Protein AF-A0A1G1Y5F3-F1 (afdb_monomer)

Solvent-accessible surface area (backbone atoms only — not comparable to full-atom values): 8256 Å² total; per-residue (Å²): 116,75,70,58,55,56,50,53,53,53,55,50,59,70,31,74,65,47,47,53,52,49,50,53,53,50,48,55,52,49,55,53,49,53,54,50,53,52,53,52,51,53,53,52,50,50,52,53,52,51,53,52,50,51,54,50,52,54,51,51,51,51,54,52,50,52,49,54,53,47,65,69,27,67,66,47,50,50,51,48,35,35,73,76,67,67,48,74,63,93,90,66,83,83,81,82,75,71,81,74,56,63,76,63,53,59,66,54,59,74,77,68,70,83,82,81,83,91,78,71,99,66,56,68,71,62,53,51,51,43,73,78,67,71,78,130

Radius of gyration: 45.27 Å; Cα contacts (8 Å, |Δi|>4): 17; chains: 1; bounding box: 115×41×87 Å

pLDDT: mean 80.06, std 16.08, range [42.28, 97.94]

Sequence (136 aa):
MRKDQLSTIRKILSSKLTLLLGIIILGLIAVSFIKSWNRSREVNQEVKGLEQKIQTLQKDNLELSELIKYLNSTAYIEEKARTDLGLKKEGEKTVIIPELNIDNLNSNLDSKNQLEQKSDLIPNPKKWWHYFFSKK

Organism: NCBI:txid1797538

InterPro domains:
  IPR007060 Septum formation initiator FtsL/DivIC [PF04977] (24-99)

Mean predicted aligned error: 18.15 Å

Secondary structure (DSSP, 8-state):
-HHHHHHHHHHHHTSHHHHHHHHHHHHHHHHHHHHHHHHHHHHHHHHHHHHHHHHHHHHHHHHHHHHHHHHTSHHHHHHHHHHHH----TT----------HHHHHHHHTTS-SS---S----HHHHHHHHHHS--

Structure (mmCIF, N/CA/C/O backbone):
data_AF-A0A1G1Y5F3-F1
#
_entry.id   AF-A0A1G1Y5F3-F1
#
loop_
_atom_site.group_PDB
_atom_site.id
_atom_site.type_symbol
_atom_site.label_atom_id
_atom_site.label_alt_id
_atom_site.label_comp_id
_atom_site.label_asym_id
_atom_site.label_entity_id
_atom_site.label_seq_id
_atom_site.pdbx_PDB_ins_code
_atom_site.Cartn_x
_atom_site.Cartn_y
_atom_site.Cartn_z
_atom_site.occupancy
_atom_site.B_iso_or_equiv
_atom_site.auth_seq_id
_atom_site.auth_comp_id
_atom_site.auth_asym_id
_atom_site.auth_atom_id
_atom_site.pdbx_PDB_model_num
ATOM 1 N N . MET A 1 1 ? 42.878 21.432 -44.973 1.00 59.59 1 MET A N 1
ATOM 2 C CA . MET A 1 1 ? 43.017 20.781 -43.650 1.00 59.59 1 MET A CA 1
ATOM 3 C C . MET A 1 1 ? 41.694 20.391 -42.980 1.00 59.59 1 MET A C 1
ATOM 5 O O . MET A 1 1 ? 41.510 19.201 -42.789 1.00 59.59 1 MET A O 1
ATOM 9 N N . ARG A 1 2 ? 40.745 21.288 -42.637 1.00 59.97 2 ARG A N 1
ATOM 10 C CA . ARG A 1 2 ? 39.454 20.862 -42.016 1.00 59.97 2 ARG A CA 1
ATOM 11 C C . ARG A 1 2 ? 38.476 20.148 -42.970 1.00 59.97 2 ARG A C 1
ATOM 13 O O . ARG A 1 2 ? 37.782 19.233 -42.542 1.00 59.97 2 ARG A O 1
ATOM 20 N N . LYS A 1 3 ? 38.419 20.539 -44.251 1.00 62.31 3 LYS A N 1
ATOM 21 C CA . LYS A 1 3 ? 37.531 19.908 -45.255 1.00 62.31 3 LYS A CA 1
ATOM 22 C C . LYS A 1 3 ? 37.935 18.465 -45.580 1.00 62.31 3 LYS A C 1
ATOM 24 O O . LYS A 1 3 ? 37.067 17.614 -45.751 1.00 62.31 3 LYS A O 1
ATOM 29 N N . ASP A 1 4 ? 39.236 18.194 -45.589 1.00 66.06 4 ASP A N 1
ATOM 30 C CA . ASP A 1 4 ? 39.784 16.876 -45.919 1.00 66.06 4 ASP A CA 1
ATOM 31 C C . ASP A 1 4 ? 39.384 15.851 -44.851 1.00 66.06 4 ASP A C 1
ATOM 33 O O . ASP A 1 4 ? 38.828 14.810 -45.186 1.00 66.06 4 ASP A O 1
ATOM 37 N N . GLN A 1 5 ? 39.510 16.224 -43.572 1.00 70.94 5 GLN A N 1
ATOM 38 C CA . GLN A 1 5 ? 39.103 15.428 -42.405 1.00 70.94 5 GLN A CA 1
ATOM 39 C C . GLN A 1 5 ? 37.630 14.986 -42.463 1.00 70.94 5 GLN A C 1
ATOM 41 O O . GLN A 1 5 ? 37.314 13.816 -42.253 1.00 70.94 5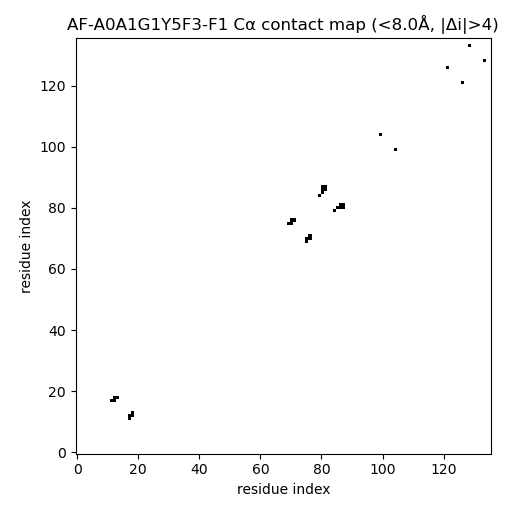 GLN A O 1
ATOM 46 N N . LEU A 1 6 ? 36.717 15.901 -42.810 1.00 70.88 6 LEU A N 1
ATOM 47 C CA . LEU A 1 6 ? 35.283 15.600 -42.912 1.00 70.88 6 LEU A CA 1
ATOM 48 C C . LEU A 1 6 ? 34.977 14.593 -44.032 1.00 70.88 6 LEU A C 1
ATOM 50 O O . LEU A 1 6 ? 34.081 13.758 -43.897 1.00 70.88 6 LEU A O 1
ATOM 54 N N . SER A 1 7 ? 35.731 14.643 -45.133 1.00 72.81 7 SER A N 1
ATOM 55 C CA . SER A 1 7 ? 35.546 13.737 -46.268 1.00 72.81 7 SER A CA 1
ATOM 56 C C . SER A 1 7 ? 36.032 12.314 -45.972 1.00 72.81 7 SER A C 1
ATOM 58 O O . SER A 1 7 ? 35.365 11.350 -46.354 1.00 72.81 7 SER A O 1
ATOM 60 N N . THR A 1 8 ? 37.140 12.171 -45.237 1.00 76.81 8 THR A N 1
ATOM 61 C CA . THR A 1 8 ? 37.676 10.873 -44.808 1.00 76.81 8 THR A CA 1
ATOM 62 C C . THR A 1 8 ? 36.734 10.208 -43.812 1.00 76.81 8 THR A C 1
ATOM 64 O O . THR A 1 8 ? 36.409 9.037 -43.980 1.00 76.81 8 THR A O 1
ATOM 67 N N . ILE A 1 9 ? 36.203 10.968 -42.846 1.00 76.56 9 ILE A N 1
ATOM 68 C CA . ILE A 1 9 ? 35.202 10.480 -41.884 1.00 76.56 9 ILE A CA 1
ATOM 69 C C . ILE A 1 9 ? 33.937 10.012 -42.608 1.00 76.56 9 ILE A C 1
ATOM 71 O O . ILE A 1 9 ? 33.445 8.922 -42.334 1.00 76.56 9 ILE A O 1
ATOM 75 N N . ARG A 1 10 ? 33.433 10.782 -43.583 1.00 76.75 10 ARG A N 1
ATOM 76 C CA . ARG A 1 10 ? 32.245 10.403 -44.366 1.00 76.75 10 ARG A CA 1
ATOM 77 C C . ARG A 1 10 ? 32.476 9.145 -45.208 1.00 76.75 10 ARG A C 1
ATOM 79 O O . ARG A 1 10 ? 31.574 8.316 -45.308 1.00 76.75 10 ARG A O 1
ATOM 86 N N . LYS A 1 11 ? 33.667 8.975 -45.790 1.00 78.12 11 LYS A N 1
ATOM 87 C CA . LYS A 1 11 ? 34.057 7.755 -46.523 1.00 78.12 11 LYS A CA 1
ATOM 88 C C . LYS A 1 11 ? 34.160 6.538 -45.608 1.00 78.12 11 LYS A C 1
ATOM 90 O O . LYS A 1 11 ? 33.711 5.464 -45.986 1.00 78.12 11 LYS A O 1
ATOM 95 N N . ILE A 1 12 ? 34.705 6.719 -44.406 1.00 77.25 12 ILE A N 1
ATOM 96 C CA . ILE A 1 12 ? 34.788 5.659 -43.401 1.00 77.25 12 ILE A CA 1
ATOM 97 C C . ILE A 1 12 ? 33.375 5.266 -42.967 1.00 77.25 12 ILE A C 1
ATOM 99 O O . ILE A 1 12 ? 33.034 4.103 -43.106 1.00 77.25 12 ILE A O 1
ATOM 103 N N . LEU A 1 13 ? 32.518 6.217 -42.574 1.00 76.75 13 LEU A N 1
ATOM 104 C CA . LEU A 1 13 ? 31.140 5.955 -42.124 1.00 76.75 13 LEU A CA 1
ATOM 105 C C . LEU A 1 13 ? 30.234 5.315 -43.187 1.00 76.75 13 LEU A C 1
ATOM 107 O O . LEU A 1 13 ? 29.356 4.528 -42.842 1.00 76.75 13 LEU A O 1
ATOM 111 N N . SER A 1 14 ? 30.429 5.654 -44.462 1.00 77.62 14 SER A N 1
ATOM 112 C CA . SER A 1 14 ? 29.640 5.114 -45.582 1.00 77.62 14 SER A CA 1
ATOM 113 C C . SER A 1 14 ? 30.117 3.744 -46.071 1.00 77.62 14 SER A C 1
ATOM 115 O O . SER A 1 14 ? 29.517 3.173 -46.985 1.00 77.62 14 SER A O 1
ATOM 117 N N . SER A 1 15 ? 31.174 3.188 -45.473 1.00 86.25 15 SER A N 1
ATOM 118 C CA . SER A 1 15 ? 31.644 1.851 -45.814 1.00 86.25 15 SER A CA 1
ATOM 119 C C . SER A 1 15 ? 30.681 0.773 -45.295 1.00 86.25 15 SER A C 1
ATOM 121 O O . SER A 1 15 ? 30.089 0.882 -44.220 1.00 86.25 15 SER A O 1
ATOM 123 N N . LYS A 1 16 ? 30.524 -0.320 -46.052 1.00 85.25 16 LYS A N 1
ATOM 124 C CA . LYS A 1 16 ? 29.648 -1.436 -45.648 1.00 85.25 16 LYS A CA 1
ATOM 125 C C . LYS A 1 16 ? 30.100 -2.078 -44.326 1.00 85.25 16 LYS A C 1
ATOM 127 O O . LYS A 1 16 ? 29.263 -2.541 -43.559 1.00 85.25 16 LYS A O 1
ATOM 132 N N . LEU A 1 17 ? 31.407 -2.061 -44.044 1.00 86.75 17 LEU A N 1
ATOM 133 C CA . LEU A 1 17 ? 31.992 -2.604 -42.814 1.00 86.75 17 LEU A CA 1
ATOM 134 C C . LEU A 1 17 ? 31.679 -1.751 -41.580 1.00 86.75 17 LEU A C 1
ATOM 136 O O . LEU A 1 17 ? 31.325 -2.306 -40.544 1.00 86.75 17 LEU A O 1
ATOM 140 N N . THR A 1 18 ? 31.750 -0.420 -41.674 1.00 88.25 18 THR A N 1
ATOM 141 C CA . THR A 1 18 ? 31.368 0.456 -40.551 1.00 88.25 18 THR A CA 1
ATOM 142 C C . THR A 1 18 ? 29.880 0.395 -40.263 1.00 88.25 18 THR A C 1
ATOM 144 O O . THR A 1 18 ? 29.492 0.448 -39.100 1.00 88.25 18 THR A O 1
ATOM 147 N N . LEU A 1 19 ? 29.047 0.241 -41.295 1.00 88.81 19 LEU A N 1
ATOM 148 C CA . LEU A 1 19 ? 27.611 0.045 -41.120 1.00 88.81 19 LEU A CA 1
ATOM 149 C C . LEU A 1 19 ? 27.312 -1.284 -40.409 1.00 88.81 19 LEU A C 1
ATOM 151 O O . LEU A 1 19 ? 26.529 -1.303 -39.461 1.00 88.81 19 LEU A O 1
ATOM 155 N N . LEU A 1 20 ? 27.990 -2.371 -40.798 1.00 91.50 20 LEU A N 1
ATOM 156 C CA . LEU A 1 20 ? 27.878 -3.672 -40.132 1.00 91.50 20 LEU A CA 1
ATOM 157 C C . LEU A 1 20 ? 28.323 -3.599 -38.660 1.00 91.50 20 LEU A C 1
ATOM 159 O O . LEU A 1 20 ? 27.611 -4.062 -37.772 1.00 91.50 20 LEU A O 1
ATOM 163 N N . LEU A 1 21 ? 29.473 -2.974 -38.392 1.00 92.62 21 LEU A N 1
ATOM 164 C CA . LEU A 1 21 ? 29.999 -2.811 -37.036 1.00 92.62 21 LEU A CA 1
ATOM 165 C C . LEU A 1 21 ? 29.085 -1.927 -36.174 1.00 92.62 21 LEU A C 1
ATOM 167 O O . LEU A 1 21 ? 28.845 -2.236 -35.009 1.00 92.62 21 LEU A O 1
ATOM 171 N N . GLY A 1 22 ? 28.522 -0.866 -36.757 1.00 93.12 22 GLY A N 1
ATOM 172 C CA . GLY A 1 22 ? 27.538 -0.008 -36.102 1.00 93.12 22 GLY A CA 1
ATOM 173 C C . GLY A 1 22 ? 26.264 -0.761 -35.724 1.00 93.12 22 GLY A C 1
ATOM 174 O O . GLY A 1 22 ? 25.770 -0.596 -34.613 1.00 93.12 22 GLY A O 1
ATOM 175 N N . ILE A 1 23 ? 25.771 -1.642 -36.599 1.00 93.44 23 ILE A N 1
ATOM 176 C CA . ILE A 1 23 ? 24.620 -2.515 -36.319 1.00 93.44 23 ILE A CA 1
ATOM 177 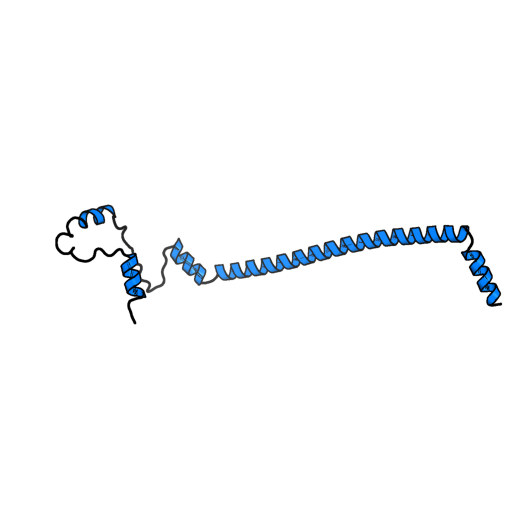C C . ILE A 1 23 ? 24.914 -3.490 -35.179 1.00 93.44 23 ILE A C 1
ATOM 179 O O . ILE A 1 23 ? 24.064 -3.677 -34.313 1.00 93.44 23 ILE A O 1
ATOM 183 N N . ILE A 1 24 ? 26.113 -4.072 -35.137 1.00 94.38 24 ILE A N 1
ATOM 184 C CA . ILE A 1 24 ? 26.525 -4.970 -34.049 1.00 94.38 24 ILE A CA 1
ATOM 185 C C . ILE A 1 24 ? 26.542 -4.220 -32.713 1.00 94.38 24 ILE A C 1
ATOM 187 O O . ILE A 1 24 ? 25.959 -4.687 -31.735 1.00 94.38 24 ILE A O 1
ATOM 191 N N . ILE A 1 25 ? 27.155 -3.034 -32.673 1.00 94.56 25 ILE A N 1
ATOM 192 C CA . ILE A 1 25 ? 27.207 -2.194 -31.468 1.00 94.56 25 ILE A CA 1
ATOM 193 C C . ILE A 1 25 ? 25.796 -1.780 -31.037 1.00 94.56 25 ILE A C 1
ATOM 195 O O . ILE A 1 25 ? 25.455 -1.888 -29.859 1.00 94.56 25 ILE A O 1
ATOM 199 N N . LEU A 1 26 ? 24.954 -1.359 -31.983 1.00 94.81 26 LEU A N 1
ATOM 200 C CA . LEU A 1 26 ? 23.568 -0.990 -31.709 1.00 94.81 26 LEU A CA 1
ATOM 201 C C . LEU A 1 26 ? 22.770 -2.179 -31.160 1.00 94.81 26 LEU A C 1
ATOM 203 O O . LEU A 1 26 ? 22.009 -2.013 -30.210 1.00 94.81 26 LEU A O 1
ATOM 207 N N . GLY A 1 27 ? 22.987 -3.378 -31.703 1.00 94.44 27 GLY A N 1
ATOM 208 C CA . GLY A 1 27 ? 22.399 -4.618 -31.208 1.00 94.44 27 GLY A CA 1
ATOM 209 C C . GLY A 1 27 ? 22.791 -4.907 -29.759 1.00 94.44 27 GLY A C 1
ATOM 210 O O . GLY A 1 27 ? 21.919 -5.168 -28.935 1.00 94.44 27 GLY A O 1
ATOM 211 N N . LEU A 1 28 ? 24.076 -4.788 -29.408 1.00 93.81 28 LEU A N 1
ATOM 212 C CA . LEU A 1 28 ? 24.546 -4.985 -28.029 1.00 93.81 28 LEU A CA 1
ATOM 213 C C . LEU A 1 28 ? 23.906 -3.990 -27.050 1.00 93.81 28 LEU A C 1
ATOM 215 O O . LEU A 1 28 ? 23.462 -4.382 -25.967 1.00 93.81 28 LEU A O 1
ATOM 219 N N . ILE A 1 29 ? 23.813 -2.715 -27.442 1.00 93.44 29 ILE A N 1
ATOM 220 C CA . ILE A 1 29 ? 23.154 -1.678 -26.637 1.00 93.44 29 ILE A CA 1
ATOM 221 C C . ILE A 1 29 ? 21.667 -2.001 -26.479 1.00 93.44 29 ILE A C 1
ATOM 223 O O . ILE A 1 29 ? 21.151 -1.938 -25.365 1.00 93.44 29 ILE A O 1
ATOM 227 N N . ALA A 1 30 ? 20.989 -2.399 -27.559 1.00 93.12 30 ALA A N 1
ATOM 228 C CA . ALA A 1 30 ? 19.576 -2.757 -27.527 1.00 93.12 30 ALA A CA 1
ATOM 229 C C . ALA A 1 30 ? 19.307 -3.927 -26.570 1.00 93.12 30 ALA A C 1
ATOM 231 O O . ALA A 1 30 ? 18.417 -3.825 -25.729 1.00 93.12 30 ALA A O 1
ATOM 232 N N . VAL A 1 31 ? 20.103 -5.002 -26.622 1.00 91.50 31 VAL A N 1
ATOM 233 C CA . VAL A 1 31 ? 19.949 -6.149 -25.707 1.00 91.50 31 VAL A CA 1
ATOM 234 C C . VAL A 1 31 ? 20.143 -5.730 -24.248 1.00 91.50 31 VAL A C 1
ATOM 236 O O . VAL A 1 31 ? 19.336 -6.095 -23.388 1.00 91.50 31 VAL A O 1
ATOM 239 N N . SER A 1 32 ? 21.178 -4.938 -23.959 1.00 88.19 32 SER A N 1
ATOM 240 C CA . SER A 1 32 ? 21.434 -4.435 -22.603 1.00 88.19 32 SER A CA 1
ATOM 241 C C . SER A 1 32 ? 20.287 -3.553 -22.098 1.00 88.19 32 SER A C 1
ATOM 243 O O . SER A 1 32 ? 19.816 -3.709 -20.968 1.00 88.19 32 SER A O 1
ATOM 245 N N . PHE A 1 33 ? 19.771 -2.682 -22.968 1.00 88.94 33 PHE A N 1
ATOM 246 C CA . PHE A 1 33 ? 18.655 -1.797 -22.662 1.00 88.94 33 PHE A CA 1
ATOM 247 C C . PHE A 1 33 ? 17.369 -2.576 -22.368 1.00 88.94 33 PHE A C 1
ATOM 249 O O . PHE A 1 33 ? 16.725 -2.326 -21.353 1.00 88.94 33 PHE A O 1
ATOM 256 N N . ILE A 1 34 ? 17.031 -3.570 -23.194 1.00 87.31 34 ILE A N 1
ATOM 257 C CA . ILE A 1 34 ? 15.845 -4.422 -23.008 1.00 87.31 34 ILE A CA 1
ATOM 258 C C . ILE A 1 34 ? 15.927 -5.184 -21.680 1.00 87.31 34 ILE A C 1
ATOM 260 O O . ILE A 1 34 ? 14.952 -5.229 -20.926 1.00 87.31 34 ILE A O 1
ATOM 264 N N . LYS A 1 35 ? 17.098 -5.741 -21.348 1.00 86.56 35 LYS A N 1
ATOM 265 C CA . LYS A 1 35 ? 17.312 -6.452 -20.081 1.00 86.56 35 LYS A CA 1
ATOM 266 C C . LYS A 1 35 ? 17.137 -5.528 -18.873 1.00 86.56 35 LYS A C 1
ATOM 268 O O . LYS A 1 35 ? 16.451 -5.893 -17.919 1.00 86.56 35 LYS A O 1
ATOM 273 N N . SER A 1 36 ? 17.731 -4.335 -18.922 1.00 84.56 36 SER A N 1
ATOM 274 C CA . SER A 1 36 ? 17.620 -3.329 -17.859 1.00 84.56 36 SER A CA 1
ATOM 275 C C . SER A 1 36 ? 16.179 -2.840 -17.683 1.00 84.56 36 SER A C 1
ATOM 277 O O . SER A 1 36 ? 15.668 -2.766 -16.565 1.00 84.56 36 SER A O 1
ATOM 279 N N . TRP A 1 37 ? 15.485 -2.592 -18.794 1.00 86.00 37 TRP A N 1
ATOM 280 C CA . TRP A 1 37 ? 14.093 -2.156 -18.801 1.00 86.00 37 TRP A CA 1
ATOM 281 C C . TRP A 1 37 ? 13.161 -3.179 -18.149 1.00 86.00 37 TRP A C 1
ATOM 283 O O . TRP A 1 37 ? 12.339 -2.821 -17.304 1.00 86.00 37 TRP A O 1
ATOM 293 N N . ASN A 1 38 ? 13.320 -4.462 -18.487 1.00 84.88 38 ASN A N 1
ATOM 294 C CA . ASN A 1 38 ? 12.526 -5.532 -17.886 1.00 84.88 38 ASN A CA 1
ATOM 295 C C . ASN A 1 38 ? 12.784 -5.650 -16.379 1.00 84.88 38 ASN A C 1
ATOM 297 O O . ASN A 1 38 ? 11.831 -5.743 -15.608 1.00 84.88 38 ASN A O 1
ATOM 301 N N . ARG A 1 39 ? 14.050 -5.559 -15.947 1.00 81.94 39 ARG A N 1
ATOM 302 C CA . ARG A 1 39 ? 14.399 -5.606 -14.522 1.00 81.94 39 ARG A CA 1
ATOM 303 C C . ARG A 1 39 ? 13.822 -4.425 -13.746 1.00 81.94 39 ARG A C 1
ATOM 305 O O . ARG A 1 39 ? 13.317 -4.602 -12.645 1.00 81.94 39 ARG A O 1
ATOM 312 N N . SER A 1 40 ? 13.862 -3.226 -14.323 1.00 85.50 40 SER A N 1
ATOM 313 C CA . SER A 1 40 ? 13.283 -2.038 -13.695 1.00 85.50 40 SER A CA 1
ATOM 314 C C . SER A 1 40 ? 11.764 -2.166 -13.535 1.00 85.50 40 SER A C 1
ATOM 316 O O . SER A 1 40 ? 11.222 -1.776 -12.504 1.00 85.50 40 SER A O 1
ATOM 318 N N . ARG A 1 41 ? 11.065 -2.768 -14.506 1.00 87.12 41 ARG A N 1
ATOM 319 C CA . ARG A 1 41 ? 9.623 -3.032 -14.389 1.00 87.12 41 ARG A CA 1
ATOM 320 C C . ARG A 1 41 ? 9.285 -4.017 -13.276 1.00 87.12 41 ARG A C 1
ATOM 322 O O . ARG A 1 41 ? 8.356 -3.740 -12.527 1.00 87.12 41 ARG A O 1
ATOM 329 N N . GLU A 1 42 ? 10.024 -5.117 -13.169 1.00 87.44 42 GLU A N 1
ATOM 330 C CA . GLU A 1 42 ? 9.842 -6.122 -12.112 1.00 87.44 42 GLU A CA 1
ATOM 331 C C . GLU A 1 42 ? 10.008 -5.490 -10.723 1.00 87.44 42 GLU A C 1
ATOM 333 O O . GLU A 1 42 ? 9.093 -5.542 -9.906 1.00 87.44 42 GLU A O 1
ATOM 338 N N . VAL A 1 43 ? 11.107 -4.760 -10.508 1.00 88.31 43 VAL A N 1
ATOM 339 C CA . VAL A 1 43 ? 11.372 -4.068 -9.236 1.00 88.31 43 VAL A CA 1
ATOM 340 C C . VAL A 1 43 ? 10.279 -3.046 -8.913 1.00 88.31 43 VAL A C 1
ATOM 342 O O . VAL A 1 43 ? 9.794 -2.996 -7.789 1.00 88.31 43 VAL A O 1
ATOM 345 N N . ASN A 1 44 ? 9.836 -2.251 -9.890 1.00 90.94 44 ASN A N 1
ATOM 346 C CA . ASN A 1 44 ? 8.764 -1.277 -9.664 1.00 90.94 44 ASN A CA 1
ATOM 347 C C . ASN A 1 44 ? 7.419 -1.947 -9.331 1.00 90.94 44 ASN A C 1
ATOM 349 O O . ASN A 1 44 ? 6.638 -1.401 -8.553 1.00 90.94 44 ASN A O 1
ATOM 353 N N . GLN A 1 45 ? 7.131 -3.115 -9.911 1.00 92.62 45 GLN A N 1
ATOM 354 C CA . GLN A 1 45 ? 5.937 -3.892 -9.571 1.00 92.62 45 GLN A CA 1
ATOM 355 C C . GLN A 1 45 ? 6.023 -4.462 -8.155 1.00 92.62 45 GLN A C 1
ATOM 357 O O . GLN A 1 45 ? 5.045 -4.368 -7.415 1.00 92.62 45 GLN A O 1
ATOM 362 N N . GLU A 1 46 ? 7.181 -4.991 -7.759 1.00 92.94 46 GLU A N 1
ATOM 363 C CA . GLU A 1 46 ? 7.425 -5.462 -6.394 1.00 92.94 46 GLU A CA 1
ATOM 364 C C . GLU A 1 46 ? 7.263 -4.332 -5.373 1.00 92.94 46 GLU A C 1
ATOM 366 O O . GLU A 1 46 ? 6.528 -4.494 -4.399 1.00 92.94 46 GLU A O 1
ATOM 371 N N . VAL A 1 47 ? 7.874 -3.168 -5.624 1.00 94.56 47 VAL A 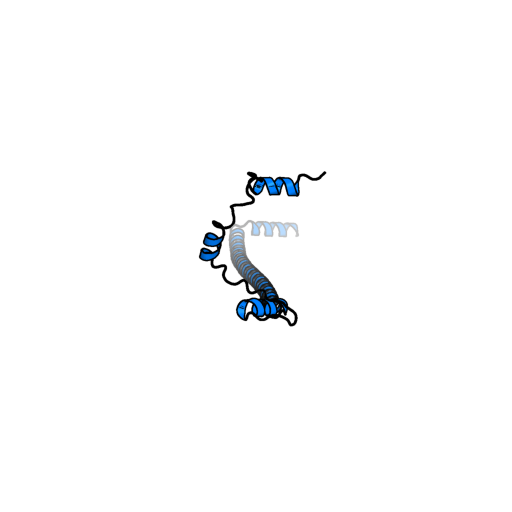N 1
ATOM 372 C CA . VAL A 1 47 ? 7.748 -1.977 -4.766 1.00 94.56 47 VAL A CA 1
ATOM 373 C C . VAL A 1 47 ? 6.286 -1.568 -4.629 1.00 94.56 47 VAL A C 1
ATOM 375 O O . VAL A 1 47 ? 5.795 -1.422 -3.513 1.00 94.56 47 VAL A O 1
ATOM 378 N N . LYS A 1 48 ? 5.554 -1.473 -5.744 1.00 95.19 48 LYS A N 1
ATOM 379 C CA . LYS A 1 48 ? 4.130 -1.125 -5.716 1.00 95.19 48 LYS A CA 1
ATOM 380 C C . LYS A 1 48 ? 3.297 -2.150 -4.937 1.00 95.19 48 LYS A C 1
ATOM 382 O O . LYS A 1 48 ? 2.392 -1.768 -4.197 1.00 95.19 48 LYS A O 1
ATOM 387 N N . GLY A 1 49 ? 3.596 -3.441 -5.078 1.00 96.19 49 GLY A N 1
ATOM 388 C CA . GLY A 1 49 ? 2.929 -4.504 -4.323 1.00 96.19 49 GLY A CA 1
ATOM 389 C C . GLY A 1 49 ? 3.215 -4.427 -2.820 1.00 96.19 49 GLY A C 1
ATOM 390 O O . GLY A 1 49 ? 2.306 -4.577 -2.003 1.00 96.19 49 GLY A O 1
ATOM 391 N N . LEU A 1 50 ? 4.462 -4.136 -2.444 1.00 96.00 50 LEU A N 1
ATOM 392 C CA . LEU A 1 50 ? 4.872 -3.920 -1.055 1.00 96.00 50 LEU A CA 1
ATOM 393 C C . LEU A 1 50 ? 4.175 -2.698 -0.446 1.00 96.00 50 LEU A C 1
ATOM 395 O O . LEU A 1 50 ? 3.636 -2.796 0.654 1.00 96.00 50 LEU A O 1
ATOM 399 N N . GLU A 1 51 ? 4.115 -1.579 -1.167 1.00 96.12 51 GLU A N 1
ATOM 400 C CA . GLU A 1 51 ? 3.407 -0.368 -0.734 1.00 96.12 51 GLU A CA 1
ATOM 401 C C . GLU A 1 51 ? 1.914 -0.628 -0.502 1.00 96.12 51 GLU A C 1
ATOM 403 O O . GLU A 1 51 ? 1.369 -0.240 0.533 1.00 96.12 51 GLU A O 1
ATOM 408 N N . GLN A 1 52 ? 1.252 -1.346 -1.414 1.00 96.94 52 GLN A N 1
ATOM 409 C CA . GLN A 1 52 ? -0.151 -1.739 -1.246 1.00 96.94 52 GLN A CA 1
ATOM 410 C C . GLN A 1 52 ? -0.358 -2.638 -0.023 1.00 96.94 52 GLN A C 1
ATOM 412 O O . GLN A 1 52 ? -1.334 -2.478 0.716 1.00 96.94 52 GLN A O 1
ATOM 417 N N . LYS A 1 53 ? 0.570 -3.567 0.227 1.00 96.19 53 LYS A N 1
ATOM 418 C CA . LYS A 1 53 ? 0.521 -4.437 1.404 1.00 96.19 53 LYS A CA 1
ATOM 419 C C . LYS A 1 53 ? 0.685 -3.643 2.700 1.00 96.19 53 LYS A C 1
ATOM 421 O O . LYS A 1 53 ? -0.038 -3.907 3.655 1.00 96.19 53 LYS A O 1
ATOM 426 N N . ILE A 1 54 ? 1.579 -2.653 2.724 1.00 97.50 54 ILE A N 1
ATOM 427 C CA . ILE A 1 54 ? 1.752 -1.746 3.868 1.00 97.50 54 ILE A CA 1
ATOM 428 C C . ILE A 1 54 ? 0.463 -0.964 4.130 1.00 97.50 54 ILE A C 1
ATOM 430 O O . ILE A 1 54 ? 0.002 -0.938 5.267 1.00 97.50 54 ILE A O 1
ATOM 434 N N . GLN A 1 55 ? -0.146 -0.379 3.095 1.00 97.38 55 GLN A N 1
ATOM 435 C CA . GLN A 1 55 ? -1.403 0.367 3.243 1.00 97.38 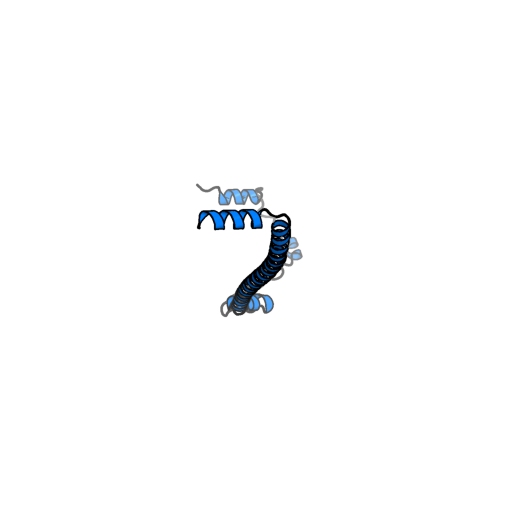55 GLN A CA 1
ATOM 436 C C . GLN A 1 55 ? -2.535 -0.511 3.784 1.00 97.38 55 GLN A C 1
ATOM 438 O O . GLN A 1 55 ? -3.267 -0.090 4.677 1.00 97.38 55 GLN A O 1
ATOM 443 N N . THR A 1 56 ? -2.651 -1.741 3.280 1.00 97.75 56 THR A N 1
ATOM 444 C CA . THR A 1 56 ? -3.659 -2.701 3.753 1.00 97.75 56 THR A CA 1
ATOM 445 C C . THR A 1 56 ? -3.429 -3.040 5.224 1.00 97.75 56 THR A C 1
ATOM 447 O O . THR A 1 56 ? -4.331 -2.879 6.033 1.00 97.75 56 THR A O 1
ATOM 450 N N . LEU A 1 57 ? -2.195 -3.387 5.605 1.00 97.56 57 LEU A N 1
ATOM 451 C CA . LEU A 1 57 ? -1.858 -3.706 6.995 1.00 97.56 57 LEU A CA 1
ATOM 452 C C . LEU A 1 57 ? -2.079 -2.529 7.952 1.00 97.56 57 LEU A C 1
ATOM 454 O O . LEU A 1 57 ? -2.491 -2.738 9.089 1.00 97.56 57 LEU A O 1
ATOM 458 N N . GLN A 1 58 ? -1.803 -1.298 7.519 1.00 97.50 58 GLN A N 1
ATOM 459 C CA . GLN A 1 58 ? -2.080 -0.104 8.318 1.00 97.50 58 GLN A CA 1
ATOM 460 C C . GLN A 1 58 ? -3.579 0.089 8.535 1.00 97.50 58 GLN A C 1
ATOM 462 O O . GLN A 1 58 ? -3.997 0.371 9.656 1.00 97.50 58 GLN A O 1
ATOM 467 N N . LYS A 1 59 ? -4.382 -0.090 7.482 1.00 97.94 59 LYS A N 1
ATOM 468 C CA . LYS A 1 59 ? -5.839 -0.024 7.573 1.00 97.94 59 LYS A CA 1
ATOM 469 C C . LYS A 1 59 ? -6.377 -1.095 8.523 1.00 97.94 59 LYS A C 1
ATOM 471 O O . LYS A 1 59 ? -7.111 -0.755 9.444 1.00 97.94 59 LYS A O 1
ATOM 476 N N . ASP A 1 60 ? -5.946 -2.341 8.350 1.00 97.50 60 ASP A N 1
ATOM 477 C CA . ASP A 1 60 ? -6.351 -3.450 9.212 1.00 97.50 60 ASP A CA 1
ATOM 478 C C . ASP A 1 60 ? -5.980 -3.149 10.670 1.00 97.50 60 ASP A C 1
ATOM 480 O O . ASP A 1 60 ? -6.801 -3.279 11.571 1.00 97.50 60 ASP A O 1
ATOM 484 N N . ASN A 1 61 ? -4.761 -2.665 10.924 1.00 97.88 61 ASN A N 1
ATOM 485 C CA . ASN A 1 61 ? -4.327 -2.319 12.276 1.00 97.88 61 ASN A CA 1
ATOM 486 C C . ASN A 1 61 ? -5.226 -1.257 12.933 1.00 97.88 61 ASN A C 1
ATOM 488 O O . ASN A 1 61 ? -5.560 -1.390 14.112 1.00 97.88 61 ASN A O 1
ATOM 492 N N . LEU A 1 62 ? -5.642 -0.236 12.177 1.00 97.94 62 LEU A N 1
ATOM 493 C CA . LEU A 1 62 ? -6.570 0.787 12.657 1.00 97.94 62 LEU A CA 1
ATOM 494 C C . LEU A 1 62 ? -7.946 0.193 12.978 1.00 97.94 62 LEU A C 1
ATOM 496 O O . LEU A 1 62 ? -8.437 0.401 14.086 1.00 97.94 62 LEU A O 1
ATOM 500 N N . GLU A 1 63 ? -8.525 -0.595 12.069 1.00 97.56 63 GLU A N 1
ATOM 501 C CA . GLU A 1 63 ? -9.827 -1.247 12.273 1.00 97.56 63 GLU A CA 1
ATOM 502 C C . GLU A 1 63 ? -9.809 -2.179 13.494 1.00 97.56 63 GLU A C 1
ATOM 504 O O . GLU A 1 63 ? -10.693 -2.123 14.350 1.00 97.56 63 GLU A O 1
ATOM 509 N N . LEU A 1 64 ? -8.759 -2.994 13.632 1.00 97.88 64 LEU A N 1
ATOM 510 C CA . LEU A 1 64 ? -8.563 -3.858 14.795 1.00 97.88 64 LEU A CA 1
ATOM 511 C C . LEU A 1 64 ? -8.397 -3.046 16.086 1.00 97.88 64 LEU A C 1
ATOM 513 O O . LEU A 1 64 ? -8.953 -3.417 17.120 1.00 97.88 64 LEU A O 1
ATOM 517 N N . SER A 1 65 ? -7.664 -1.931 16.051 1.00 97.25 65 SER A N 1
ATOM 518 C CA . SER A 1 65 ? -7.506 -1.049 17.212 1.00 97.25 65 SER A CA 1
ATOM 519 C C . SER A 1 65 ? -8.838 -0.435 17.646 1.00 97.25 65 SER A C 1
ATOM 521 O O . SER A 1 65 ? -9.141 -0.390 18.840 1.00 97.25 65 SER A O 1
ATOM 523 N N . GLU A 1 66 ? -9.655 0.014 16.696 1.00 97.12 66 GLU A N 1
ATOM 524 C CA . GLU A 1 66 ? -10.991 0.551 16.958 1.00 97.12 66 GLU A CA 1
ATOM 525 C C . GLU A 1 66 ? -11.932 -0.512 17.519 1.00 97.12 66 GLU A C 1
ATOM 527 O O . GLU A 1 66 ? -12.617 -0.256 18.512 1.00 97.12 66 GLU A O 1
ATOM 532 N N . LEU A 1 67 ? -11.901 -1.727 16.968 1.00 96.69 67 LEU A N 1
ATOM 533 C CA . LEU A 1 67 ? -12.671 -2.851 17.488 1.00 96.69 67 LEU A CA 1
ATOM 534 C C . LEU A 1 67 ? -12.281 -3.170 18.935 1.00 96.69 67 LEU A C 1
ATOM 536 O O . LEU A 1 67 ? -13.151 -3.301 19.793 1.00 96.69 67 LEU A O 1
ATOM 540 N N . ILE A 1 68 ? -10.983 -3.233 19.239 1.00 96.94 68 ILE A N 1
ATOM 541 C CA . ILE A 1 68 ? -10.500 -3.445 20.610 1.00 96.94 68 ILE A CA 1
ATOM 542 C C . ILE A 1 68 ? -11.008 -2.337 21.539 1.00 96.94 68 ILE A C 1
ATOM 544 O O . ILE A 1 68 ? -11.443 -2.627 22.654 1.00 96.94 68 ILE A O 1
ATOM 548 N N . LYS A 1 69 ? -10.988 -1.069 21.111 1.00 96.44 69 LYS A N 1
ATOM 549 C CA . LYS A 1 69 ? -11.525 0.043 21.915 1.00 96.44 69 LYS A CA 1
ATOM 550 C C . LYS A 1 69 ? -13.024 -0.104 22.164 1.00 96.44 69 LYS A C 1
ATOM 552 O O . LYS A 1 69 ? -13.463 0.113 23.290 1.00 96.44 69 LYS A O 1
ATOM 557 N N . TYR A 1 70 ? -13.795 -0.486 21.149 1.00 95.19 70 TYR A N 1
ATOM 558 C CA . TYR A 1 70 ? -15.233 -0.717 21.276 1.00 95.19 70 TYR A CA 1
ATOM 559 C C . TYR A 1 70 ? -15.543 -1.865 22.243 1.00 95.19 70 TYR A C 1
ATOM 561 O O . TYR A 1 70 ? -16.350 -1.690 23.153 1.00 95.19 70 TYR A O 1
ATOM 569 N N . LEU A 1 71 ? -14.853 -3.000 22.119 1.00 93.94 71 LEU A N 1
ATOM 570 C CA . LEU A 1 71 ? -15.052 -4.157 22.998 1.00 93.94 71 LEU A CA 1
ATOM 571 C C . LEU A 1 71 ? -14.669 -3.868 24.457 1.00 93.94 71 LEU A C 1
ATOM 573 O O . LEU A 1 71 ? -15.271 -4.417 25.374 1.00 93.94 71 LEU A O 1
ATOM 577 N N . ASN A 1 72 ? -13.700 -2.980 24.685 1.00 93.19 72 ASN A N 1
ATOM 578 C CA . ASN A 1 72 ? -13.334 -2.513 26.026 1.00 93.19 72 ASN A CA 1
ATOM 579 C C . ASN A 1 72 ? -14.212 -1.358 26.533 1.00 93.19 72 ASN A C 1
ATOM 581 O O . ASN A 1 72 ? -14.027 -0.891 27.658 1.00 93.19 72 ASN A O 1
ATOM 585 N N . SER A 1 73 ? -15.137 -0.851 25.716 1.00 94.00 73 SER A N 1
ATOM 586 C CA . SER A 1 73 ? -16.007 0.245 26.123 1.00 94.00 73 SER A CA 1
ATOM 587 C C . SER A 1 73 ? -17.013 -0.218 27.173 1.00 94.00 73 SER A C 1
ATOM 589 O O . SER A 1 73 ? -17.518 -1.342 27.148 1.00 94.00 73 SER A O 1
ATOM 591 N N . THR A 1 74 ? -17.360 0.688 28.085 1.00 91.56 74 THR A N 1
ATOM 592 C CA . THR A 1 74 ? -18.389 0.436 29.100 1.00 91.56 74 THR A CA 1
ATOM 593 C C . THR A 1 74 ? -19.743 0.118 28.474 1.00 91.56 74 THR A C 1
ATOM 595 O O . THR A 1 74 ? -20.472 -0.698 29.022 1.00 91.56 74 THR A O 1
ATOM 598 N N . ALA A 1 75 ? -20.053 0.712 27.318 1.00 90.25 75 ALA A N 1
ATOM 599 C CA . ALA A 1 75 ? -21.285 0.458 26.581 1.00 90.25 75 ALA A CA 1
ATOM 600 C C . ALA A 1 75 ? -21.393 -1.006 26.132 1.00 90.25 75 ALA A C 1
ATOM 602 O O . ALA A 1 75 ? -22.415 -1.636 26.386 1.00 90.25 75 ALA A O 1
ATOM 603 N N . TYR A 1 76 ? -20.330 -1.561 25.537 1.00 91.81 76 TYR A N 1
ATOM 604 C CA . TYR A 1 76 ? -20.310 -2.965 25.123 1.00 91.81 76 TYR A CA 1
ATOM 605 C C . TYR A 1 76 ? -20.367 -3.916 26.325 1.00 91.81 76 TYR A C 1
ATOM 607 O O . TYR A 1 76 ? -21.129 -4.881 26.323 1.00 91.81 76 TYR A O 1
ATOM 615 N N . ILE A 1 77 ? -19.610 -3.624 27.388 1.00 91.94 77 ILE A N 1
ATOM 616 C CA . ILE A 1 77 ? -19.637 -4.422 28.624 1.00 91.94 77 ILE A CA 1
ATOM 617 C C . ILE A 1 77 ? -21.042 -4.416 29.243 1.00 91.94 77 ILE A C 1
ATOM 619 O O . ILE A 1 77 ? -21.531 -5.456 29.673 1.00 91.94 77 ILE A O 1
ATOM 623 N N . GLU A 1 78 ? -21.706 -3.261 29.278 1.00 89.62 78 GLU A N 1
ATOM 624 C CA . GLU A 1 78 ? -23.056 -3.108 29.820 1.00 89.62 78 GLU A CA 1
ATOM 625 C C . GLU A 1 78 ? -24.109 -3.812 28.959 1.00 89.62 78 GLU A C 1
ATOM 627 O O . GLU A 1 78 ? -24.983 -4.485 29.502 1.00 89.62 78 GLU A O 1
ATOM 632 N N . GLU A 1 79 ? -24.014 -3.699 27.634 1.00 90.94 79 GLU A N 1
ATOM 633 C CA . GLU A 1 79 ? -24.851 -4.453 26.699 1.00 90.94 79 GLU A CA 1
ATOM 634 C C . GLU A 1 79 ? -24.708 -5.953 26.957 1.00 90.94 79 GLU A C 1
ATOM 636 O O . GLU A 1 79 ? -25.703 -6.647 27.166 1.00 90.94 79 GLU A O 1
ATOM 641 N N . LYS A 1 80 ? -23.470 -6.450 27.048 1.00 90.31 80 LYS A N 1
ATOM 642 C CA . LYS A 1 80 ? -23.234 -7.878 27.235 1.00 90.31 80 LYS A CA 1
ATOM 643 C C . LYS A 1 80 ? -23.633 -8.372 28.622 1.00 90.31 80 LYS A C 1
ATOM 645 O O . LYS A 1 80 ? -24.196 -9.456 28.741 1.00 90.31 80 LYS A O 1
ATOM 650 N N . ALA A 1 81 ? -23.446 -7.559 29.659 1.00 90.31 81 ALA A N 1
ATOM 651 C CA . ALA A 1 81 ? -23.937 -7.841 31.005 1.00 90.31 81 ALA A CA 1
ATOM 652 C C . ALA A 1 81 ? -25.475 -7.921 31.055 1.00 90.31 81 ALA A C 1
ATOM 654 O O . ALA A 1 81 ? -26.013 -8.817 31.707 1.00 90.31 81 ALA A O 1
ATOM 655 N N . ARG A 1 82 ? -26.185 -7.039 30.338 1.00 89.81 82 ARG A N 1
ATOM 656 C CA . ARG A 1 82 ? -27.652 -7.080 30.230 1.00 89.81 82 ARG A CA 1
ATOM 657 C C . ARG A 1 82 ? -28.139 -8.302 29.463 1.00 89.81 82 ARG A C 1
ATOM 659 O O . ARG A 1 82 ? -29.047 -8.981 29.932 1.00 89.81 82 ARG A O 1
ATOM 666 N N . THR A 1 83 ? -27.558 -8.577 28.299 1.00 88.62 83 THR A N 1
ATOM 667 C CA . THR A 1 83 ? -28.051 -9.623 27.394 1.00 88.62 83 THR A CA 1
ATOM 668 C C . THR A 1 83 ? -27.680 -11.026 27.859 1.00 88.62 83 THR A C 1
ATOM 670 O O . THR A 1 83 ? -28.531 -11.910 27.825 1.00 88.62 83 THR A O 1
ATOM 673 N N . ASP A 1 84 ? -26.443 -11.240 28.312 1.00 88.88 84 ASP A N 1
ATOM 674 C CA . ASP A 1 84 ? -25.951 -12.592 28.608 1.00 88.88 84 ASP A CA 1
ATOM 675 C C . ASP A 1 84 ? -26.144 -12.976 30.072 1.00 88.88 84 ASP A C 1
ATOM 677 O O . ASP A 1 84 ? -26.379 -14.140 30.387 1.00 88.88 84 ASP A O 1
ATOM 681 N N . LEU A 1 85 ? -26.027 -12.002 30.978 1.00 86.31 85 LEU A N 1
ATOM 682 C CA . LEU A 1 85 ? -26.078 -12.242 32.420 1.00 86.31 85 LEU A CA 1
ATOM 683 C C . LEU A 1 85 ? -27.370 -11.718 33.059 1.00 86.31 85 LEU A C 1
ATOM 685 O O . LEU A 1 85 ? -27.579 -11.919 34.254 1.00 86.31 85 LEU A O 1
ATOM 689 N N . GLY A 1 86 ? -28.228 -11.028 32.297 1.00 83.25 86 GLY A N 1
ATOM 690 C CA . GLY A 1 86 ? -29.437 -10.391 32.829 1.00 83.25 86 GLY A CA 1
ATOM 691 C C . GLY A 1 86 ? -29.144 -9.321 33.888 1.00 83.25 86 GLY A C 1
ATOM 692 O O . GLY A 1 86 ? -30.031 -8.964 34.668 1.00 83.25 86 GLY A O 1
ATOM 693 N N . LEU A 1 87 ? -27.898 -8.840 33.966 1.00 82.88 87 LEU A N 1
ATOM 694 C CA . LEU A 1 87 ? -27.464 -7.872 34.965 1.00 82.88 87 LEU A CA 1
ATOM 695 C C . LEU A 1 87 ? -28.009 -6.489 34.621 1.00 82.88 87 LEU A C 1
ATOM 697 O O . LEU A 1 87 ? -28.131 -6.110 33.458 1.00 82.88 87 LEU A O 1
ATOM 701 N N . LYS A 1 88 ? -28.314 -5.714 35.657 1.00 76.81 88 LYS A N 1
ATOM 702 C CA . LYS A 1 88 ? -28.912 -4.386 35.538 1.00 76.81 88 LYS A CA 1
ATOM 703 C C . LYS A 1 88 ? -28.204 -3.399 36.447 1.00 76.81 88 LYS A C 1
ATOM 705 O O . LYS A 1 88 ? -27.635 -3.792 37.467 1.00 76.81 88 LYS A O 1
ATOM 710 N N . LYS A 1 89 ? -28.259 -2.117 36.098 1.00 78.94 89 LYS A N 1
ATOM 711 C CA . LYS A 1 89 ? -27.717 -1.070 36.970 1.00 78.94 89 LYS A CA 1
ATOM 712 C C . LYS A 1 89 ? -28.605 -0.876 38.198 1.00 78.94 89 LYS A C 1
ATOM 714 O O . LYS A 1 89 ? -29.810 -1.146 38.171 1.00 78.94 89 LYS A O 1
ATOM 719 N N . GLU A 1 90 ? -28.007 -0.389 39.281 1.00 71.56 90 GLU A N 1
ATOM 720 C CA . GLU A 1 90 ? -28.759 -0.048 40.486 1.00 71.56 90 GLU A CA 1
ATOM 721 C C . GLU A 1 90 ? -29.796 1.044 40.173 1.00 71.56 90 GLU A C 1
ATOM 723 O O . GLU A 1 90 ? -29.468 2.084 39.606 1.00 71.56 90 GLU A O 1
ATOM 728 N N . GLY A 1 91 ? -31.068 0.770 40.487 1.00 77.31 91 GLY A N 1
ATOM 729 C CA . GLY A 1 91 ? -32.208 1.643 40.168 1.00 77.31 91 GLY A CA 1
ATOM 730 C C . GLY A 1 91 ? -33.038 1.240 38.937 1.00 77.31 91 GLY A C 1
ATOM 731 O O . GLY A 1 91 ? -34.095 1.824 38.707 1.00 77.31 91 GLY A O 1
ATOM 732 N N . GLU A 1 92 ? -32.633 0.221 38.172 1.00 76.00 92 GLU A N 1
ATOM 733 C CA . GLU A 1 92 ? -33.358 -0.242 36.978 1.00 76.00 92 GLU A CA 1
ATOM 734 C C . GLU A 1 92 ? -34.507 -1.226 37.335 1.00 76.00 92 GLU A C 1
ATOM 736 O O . GLU A 1 92 ? -34.308 -2.262 37.992 1.00 76.00 92 GLU A O 1
ATOM 741 N N . LYS A 1 93 ? -35.747 -0.910 36.916 1.00 72.25 93 LYS A N 1
ATOM 742 C CA . LYS A 1 93 ? -36.942 -1.758 37.119 1.00 72.25 93 LYS A CA 1
ATOM 743 C C . LYS A 1 93 ? -37.139 -2.708 35.935 1.00 72.25 93 LYS A C 1
ATOM 745 O O . LYS A 1 93 ? -37.538 -2.284 34.858 1.00 72.25 93 LYS A O 1
ATOM 750 N N . THR A 1 94 ? -36.914 -3.999 36.162 1.00 67.06 94 THR A N 1
ATOM 751 C CA . THR A 1 94 ? -37.194 -5.062 35.187 1.00 67.06 94 THR A CA 1
ATOM 752 C C . THR A 1 94 ? -38.660 -5.466 35.298 1.00 67.06 94 THR A C 1
ATOM 754 O O . THR A 1 94 ? -39.104 -5.862 36.376 1.00 67.06 94 THR A O 1
ATOM 757 N N . VAL A 1 95 ? -39.413 -5.372 34.204 1.00 71.19 95 VAL A N 1
ATOM 758 C CA . VAL A 1 95 ? -40.772 -5.916 34.127 1.00 71.19 95 VAL A CA 1
ATOM 759 C C . VAL A 1 95 ? -40.666 -7.304 33.512 1.00 71.19 95 VAL A C 1
ATOM 761 O O . VAL A 1 95 ? -40.398 -7.441 32.323 1.00 71.19 95 VAL A O 1
ATOM 764 N N . ILE A 1 96 ? -40.837 -8.334 34.336 1.00 72.50 96 ILE A N 1
ATOM 765 C CA . ILE A 1 96 ? -40.991 -9.704 33.849 1.00 72.50 96 ILE A CA 1
ATOM 766 C C . ILE A 1 96 ? -42.425 -9.796 33.343 1.00 72.50 96 ILE A C 1
ATOM 768 O O . ILE A 1 96 ? -43.365 -9.695 34.130 1.00 72.50 96 ILE A O 1
ATOM 772 N N . ILE A 1 97 ? -42.591 -9.917 32.030 1.00 76.88 97 ILE A N 1
ATOM 773 C CA . ILE A 1 97 ? -43.891 -10.201 31.432 1.00 76.88 97 ILE A CA 1
ATOM 774 C C . ILE A 1 97 ? -44.076 -11.710 31.616 1.00 76.88 97 ILE A C 1
ATOM 776 O O . ILE A 1 97 ? -43.334 -12.463 30.982 1.00 76.88 97 ILE A O 1
ATOM 780 N N . PRO A 1 98 ? -44.965 -12.176 32.516 1.00 73.75 98 PRO A N 1
ATOM 781 C CA . PRO A 1 98 ? -45.270 -13.598 32.578 1.00 73.75 98 PRO A CA 1
ATOM 782 C C . PRO A 1 98 ? -45.728 -14.024 31.188 1.00 73.75 98 PRO A C 1
ATOM 784 O O . PRO A 1 98 ? -46.454 -13.264 30.541 1.00 73.75 98 PRO A O 1
ATOM 787 N N . GLU A 1 99 ? -45.278 -15.196 30.726 1.00 63.69 99 GLU A N 1
ATOM 788 C CA . GLU A 1 99 ? -45.784 -15.788 29.491 1.00 63.69 99 GLU A CA 1
ATOM 789 C C . GLU A 1 99 ? -47.303 -15.704 29.546 1.00 63.69 99 GLU A C 1
ATOM 791 O O . GLU A 1 99 ? -47.958 -16.331 30.385 1.00 63.69 99 GLU A O 1
ATOM 796 N N . LEU A 1 100 ? -47.856 -14.822 28.713 1.00 62.50 100 LEU A N 1
ATOM 797 C CA . LEU A 1 100 ? -49.283 -14.733 28.534 1.00 62.50 100 LEU A CA 1
ATOM 798 C C . LEU A 1 100 ? -49.655 -16.104 28.015 1.00 62.50 100 LEU A C 1
ATOM 800 O O . LEU A 1 100 ? -49.303 -16.467 26.897 1.00 62.50 100 LEU A O 1
ATOM 804 N N . ASN A 1 101 ? -50.285 -16.887 28.877 1.00 54.72 101 ASN A N 1
ATOM 805 C CA . ASN A 1 101 ? -50.834 -18.172 28.528 1.00 54.72 101 ASN A CA 1
ATOM 806 C C . ASN A 1 101 ? -51.948 -17.849 27.520 1.00 54.72 101 ASN A C 1
ATOM 808 O O . ASN A 1 101 ? -53.067 -17.510 27.911 1.00 54.72 101 ASN A O 1
ATOM 812 N N . ILE A 1 102 ? -51.587 -17.790 26.229 1.00 57.50 102 ILE A N 1
ATOM 813 C CA . ILE A 1 102 ? -52.452 -17.361 25.117 1.00 57.50 102 ILE A CA 1
ATOM 814 C C . ILE A 1 102 ?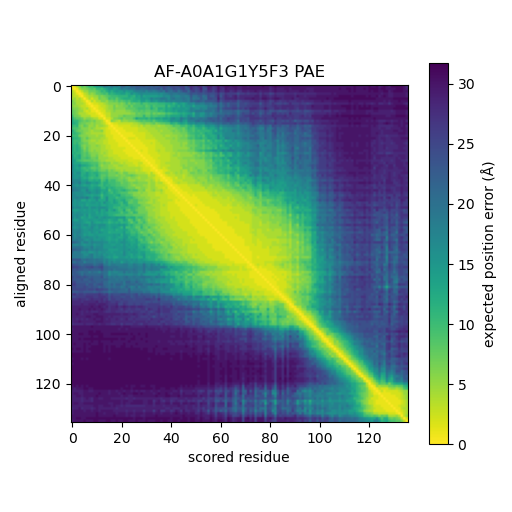 -53.736 -18.209 25.120 1.00 57.50 102 ILE A C 1
ATOM 816 O O . ILE A 1 102 ? -54.813 -17.717 24.783 1.00 57.50 102 ILE A O 1
ATOM 820 N N . ASP A 1 103 ? -53.645 -19.436 25.634 1.00 56.88 103 ASP A N 1
ATOM 821 C CA . ASP A 1 103 ? -54.750 -20.377 25.793 1.00 56.88 103 ASP A CA 1
ATOM 822 C C . ASP A 1 103 ? -55.786 -19.926 26.846 1.00 56.88 103 ASP A C 1
ATOM 824 O O . ASP A 1 103 ? -56.980 -20.176 26.687 1.00 56.88 103 ASP A O 1
ATOM 828 N N . ASN A 1 104 ? -55.374 -19.183 27.883 1.00 52.38 104 ASN A N 1
ATOM 829 C CA . ASN A 1 104 ? -56.271 -18.627 28.910 1.00 52.38 104 ASN A CA 1
ATOM 830 C C . ASN A 1 104 ? -56.786 -17.211 28.591 1.00 52.38 104 ASN A C 1
ATOM 832 O O . ASN A 1 104 ? -57.754 -16.751 29.204 1.00 52.38 104 ASN A O 1
ATOM 836 N N . LEU A 1 105 ? -56.160 -16.509 27.641 1.00 54.66 105 LEU A N 1
ATOM 837 C CA . LEU A 1 105 ? -56.660 -15.221 27.151 1.00 54.66 105 LEU A CA 1
ATOM 838 C C . LEU A 1 105 ? -57.827 -15.411 26.182 1.00 54.66 105 LEU A C 1
ATOM 840 O O . LEU A 1 105 ? -58.795 -14.659 26.253 1.00 54.66 105 LEU A O 1
ATOM 844 N N . ASN A 1 106 ? -57.791 -16.449 25.344 1.00 52.28 106 ASN A N 1
ATOM 845 C CA . ASN A 1 106 ? -58.874 -16.739 24.402 1.00 52.28 106 ASN A CA 1
ATOM 846 C C . ASN A 1 106 ? -60.153 -17.233 25.101 1.00 52.28 106 ASN A C 1
ATOM 848 O O . ASN A 1 106 ? -61.249 -16.900 24.665 1.00 52.28 106 ASN A O 1
ATOM 852 N N . SER A 1 107 ? -60.045 -17.937 26.232 1.00 52.38 107 SER A N 1
ATOM 853 C CA . SER A 1 107 ? -61.212 -18.435 26.980 1.00 52.38 107 SER A CA 1
ATOM 854 C C . SER A 1 107 ? -61.946 -17.360 27.799 1.00 52.38 107 SER A C 1
ATOM 856 O O . SER A 1 107 ? -63.132 -17.513 28.089 1.00 52.38 107 SER A O 1
ATOM 858 N N . ASN A 1 108 ? -61.287 -16.243 28.134 1.00 47.56 108 ASN A N 1
ATOM 859 C CA . ASN A 1 108 ? -61.919 -15.099 28.810 1.00 47.56 108 ASN A CA 1
ATOM 860 C C . ASN A 1 108 ? -62.411 -13.998 27.854 1.00 47.56 108 ASN A C 1
ATOM 862 O O . ASN A 1 108 ? -63.186 -13.135 28.273 1.00 47.56 108 ASN A O 1
ATOM 866 N N . LEU A 1 109 ? -62.007 -14.020 26.580 1.00 48.81 109 LEU A N 1
ATOM 867 C CA . LEU A 1 109 ? -62.485 -13.068 25.570 1.00 48.81 109 LEU A CA 1
ATOM 868 C C . LEU A 1 109 ? -63.904 -13.394 25.070 1.00 48.81 109 LEU A C 1
ATOM 870 O O . LEU A 1 109 ? -64.626 -12.479 24.681 1.00 48.81 109 LEU A O 1
ATOM 874 N N . ASP A 1 110 ? -64.357 -14.644 25.183 1.00 48.28 110 ASP A N 1
ATOM 875 C CA . ASP A 1 110 ? -65.715 -15.034 24.769 1.00 48.28 110 ASP A CA 1
ATOM 876 C C . ASP A 1 110 ? -66.790 -14.785 25.843 1.00 48.28 110 ASP A C 1
ATOM 878 O O . ASP A 1 110 ? -67.972 -14.669 25.524 1.00 48.28 110 ASP A O 1
ATOM 882 N N . SER A 1 111 ? -66.408 -14.626 27.117 1.00 49.12 111 SER A N 1
ATOM 883 C CA . SER A 1 111 ? -67.374 -14.485 28.225 1.00 49.12 111 SER A CA 1
ATOM 884 C C . SER A 1 111 ? -67.599 -13.046 28.712 1.00 49.12 111 SER A C 1
ATOM 886 O O . SER A 1 111 ? -68.491 -12.816 29.526 1.00 49.12 111 SER A O 1
ATOM 888 N N . LYS A 1 112 ? -66.842 -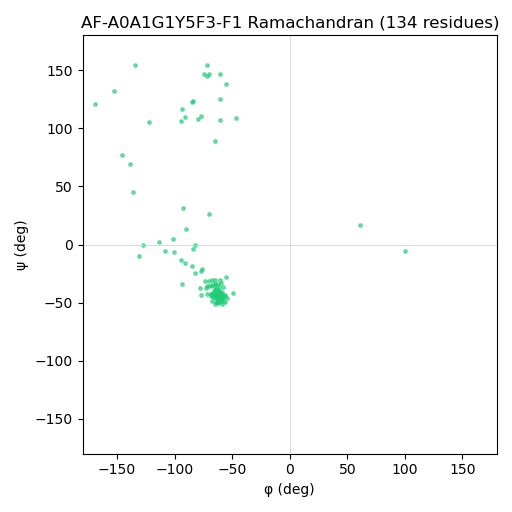12.052 28.219 1.00 42.28 112 LYS A N 1
ATOM 889 C CA . LYS A 1 112 ? -66.984 -10.639 28.640 1.00 42.28 112 LYS A CA 1
ATOM 890 C C . LYS A 1 112 ? -67.495 -9.684 27.551 1.00 42.28 112 LYS A C 1
ATOM 892 O O . LYS A 1 112 ? -67.672 -8.500 27.819 1.00 42.28 112 LYS A O 1
ATOM 897 N N . ASN A 1 113 ? -67.804 -10.199 26.360 1.00 43.09 113 ASN A N 1
ATOM 898 C CA . ASN A 1 113 ? -68.296 -9.427 25.210 1.00 43.09 113 ASN A CA 1
ATOM 899 C C . ASN A 1 113 ? -69.835 -9.358 25.106 1.00 43.09 113 ASN A C 1
ATOM 901 O O . ASN A 1 113 ? -70.373 -9.273 24.007 1.00 43.09 113 ASN A O 1
AT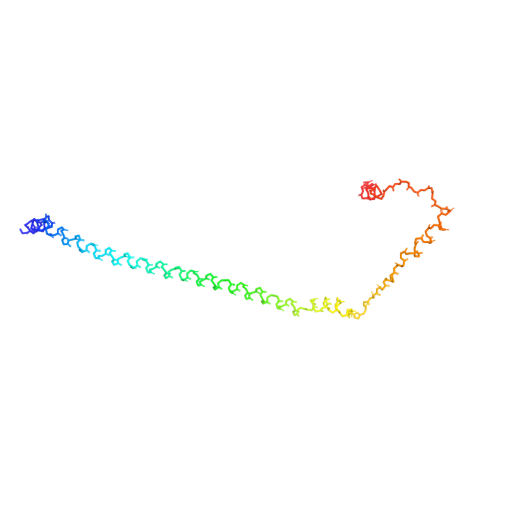OM 905 N N . GLN A 1 114 ? -70.573 -9.382 26.224 1.00 45.47 114 GLN A N 1
ATOM 906 C CA . GLN A 1 114 ? -72.042 -9.261 26.179 1.00 45.47 114 GLN A CA 1
ATOM 907 C C . GLN A 1 114 ? -72.613 -7.883 26.529 1.00 45.47 114 GLN A C 1
ATOM 909 O O . GLN A 1 114 ? -73.833 -7.755 26.526 1.00 45.47 114 GLN A O 1
ATOM 914 N N . LEU A 1 115 ? -71.809 -6.835 26.769 1.00 46.84 115 LEU A N 1
ATOM 915 C CA . LEU A 1 115 ? -72.398 -5.519 27.080 1.00 46.84 115 LEU A CA 1
ATOM 916 C C . LEU A 1 115 ? -71.894 -4.295 26.313 1.00 46.84 115 LEU A C 1
ATOM 918 O O . LEU A 1 115 ? -72.595 -3.292 26.347 1.00 46.84 115 LEU A O 1
ATOM 922 N N . GLU A 1 116 ? -70.816 -4.343 25.529 1.00 47.53 116 GLU A N 1
ATOM 923 C CA . GLU A 1 116 ? -70.415 -3.163 24.740 1.00 47.53 116 GLU A CA 1
ATOM 924 C C . GLU A 1 116 ? -69.808 -3.543 23.386 1.00 47.53 116 GLU A C 1
ATOM 926 O O . GLU A 1 116 ? -68.600 -3.492 23.184 1.00 47.53 116 GLU A O 1
ATOM 931 N N . GLN A 1 117 ? -70.646 -3.921 22.416 1.00 44.56 117 GLN A N 1
ATOM 932 C CA . GLN A 1 117 ? -70.197 -4.009 21.022 1.00 44.56 117 GLN A CA 1
ATOM 933 C C . GLN A 1 117 ? -71.255 -3.470 20.056 1.00 44.56 117 GLN A C 1
ATOM 935 O O . GLN A 1 117 ? -71.884 -4.190 19.284 1.00 44.56 117 GLN A O 1
ATOM 940 N N . LYS A 1 118 ? -71.447 -2.148 20.101 1.00 48.12 118 LYS A N 1
ATOM 941 C CA . LYS A 1 118 ? -72.091 -1.374 19.029 1.00 48.12 118 LYS A CA 1
ATOM 942 C C . LYS A 1 118 ? -71.332 -0.070 18.735 1.00 48.12 118 LYS A C 1
ATOM 944 O O . LYS A 1 118 ? -71.920 0.989 18.580 1.00 48.12 118 LYS A O 1
ATOM 949 N N . SER A 1 119 ? -70.013 -0.173 18.643 1.00 51.72 119 SER A N 1
ATOM 950 C CA . SER A 1 119 ? -69.080 0.824 18.093 1.00 51.72 119 SER A CA 1
ATOM 951 C C . SER A 1 119 ? -67.733 0.095 17.977 1.00 51.72 119 SER A C 1
ATOM 953 O O . SER A 1 119 ? -67.277 -0.516 18.929 1.00 51.72 119 SER A O 1
ATOM 955 N N . ASP A 1 120 ? -67.042 -0.071 16.859 1.00 54.62 120 ASP A N 1
ATOM 956 C CA . ASP A 1 120 ? -67.084 0.530 15.542 1.00 54.62 120 ASP A CA 1
ATOM 957 C C . ASP A 1 120 ? -66.549 -0.514 14.553 1.00 54.62 120 ASP A C 1
ATOM 959 O O . ASP A 1 120 ? -65.463 -1.062 14.760 1.00 54.62 120 ASP A O 1
ATOM 963 N N . LEU A 1 121 ? -67.248 -0.737 13.436 1.00 62.75 121 LEU A N 1
ATOM 964 C CA . LEU A 1 121 ? -66.809 -1.594 12.319 1.00 62.75 121 LEU A CA 1
A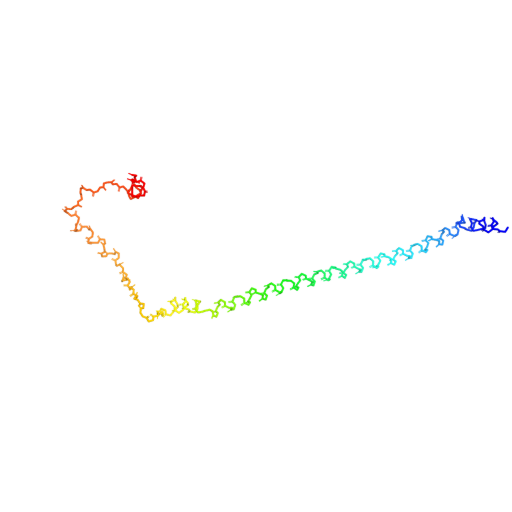TOM 965 C C . LEU A 1 121 ? -65.630 -1.000 11.517 1.00 62.75 121 LEU A C 1
ATOM 967 O O . LEU A 1 121 ? -65.477 -1.260 10.326 1.00 62.75 121 LEU A O 1
ATOM 971 N N . ILE A 1 122 ? -64.803 -0.153 12.125 1.00 68.81 122 ILE A N 1
ATOM 972 C CA . ILE A 1 122 ? -63.717 0.532 11.428 1.00 68.81 122 ILE A CA 1
ATOM 973 C C . ILE A 1 122 ? -62.433 -0.295 11.583 1.00 68.81 122 ILE A C 1
ATOM 975 O O . ILE A 1 122 ? -61.930 -0.419 12.704 1.00 68.81 122 ILE A O 1
ATOM 979 N N . PRO A 1 123 ? -61.861 -0.823 10.483 1.00 79.25 123 PRO A N 1
ATOM 980 C CA . PRO A 1 123 ? -60.591 -1.536 10.526 1.00 79.25 123 PRO A CA 1
ATOM 981 C C . PRO A 1 123 ? -59.463 -0.639 11.045 1.00 79.25 123 PRO A C 1
ATOM 983 O O . PRO A 1 123 ? -59.420 0.560 10.751 1.00 79.25 123 PRO A O 1
ATOM 986 N N . ASN A 1 124 ? -58.510 -1.237 11.761 1.00 79.50 124 ASN A N 1
ATOM 987 C CA . ASN A 1 124 ? -57.391 -0.529 12.393 1.00 79.50 124 ASN A CA 1
ATOM 988 C C . ASN A 1 124 ? -56.633 0.438 11.459 1.00 79.50 124 ASN A C 1
ATOM 990 O O . ASN A 1 124 ? -56.402 1.570 11.880 1.00 79.50 124 ASN A O 1
ATOM 994 N N . PRO A 1 125 ? -56.347 0.110 10.184 1.00 83.19 125 PRO A N 1
ATOM 995 C CA . PRO A 1 125 ? -55.673 1.045 9.278 1.00 83.19 125 PRO A CA 1
ATOM 996 C C . PRO A 1 125 ? -56.422 2.374 9.096 1.00 83.19 125 PRO A C 1
ATOM 998 O O . PRO A 1 125 ? -55.815 3.442 9.038 1.00 83.19 125 PRO A O 1
ATOM 1001 N N . LYS A 1 126 ? -57.758 2.330 9.072 1.00 82.38 126 LYS A N 1
ATOM 1002 C CA . LYS A 1 126 ? -58.603 3.517 8.905 1.00 82.38 126 LYS A CA 1
ATOM 1003 C C . LYS A 1 126 ? -58.642 4.376 10.174 1.00 82.38 126 LYS A C 1
ATOM 1005 O O . LYS A 1 126 ? -58.699 5.598 10.074 1.00 82.38 126 LYS A O 1
ATOM 1010 N N . LYS A 1 127 ? -58.533 3.760 11.357 1.00 81.50 127 LYS A N 1
ATOM 1011 C CA . LYS A 1 127 ? -58.380 4.483 12.633 1.00 81.50 127 LYS A CA 1
ATOM 1012 C C . LYS A 1 127 ? -57.053 5.241 12.693 1.00 81.50 127 LYS A C 1
ATOM 1014 O O . LYS A 1 127 ? -57.024 6.387 13.126 1.00 81.50 127 LYS A O 1
ATOM 1019 N N . TRP A 1 128 ? -55.974 4.622 12.216 1.00 83.44 128 TRP A N 1
ATOM 1020 C CA . TRP A 1 128 ? -54.638 5.221 12.223 1.00 83.44 128 TRP A CA 1
ATOM 1021 C C . TRP A 1 128 ? -54.575 6.397 11.256 1.00 83.44 128 TRP A C 1
ATOM 1023 O O . TRP A 1 128 ? -54.119 7.475 11.623 1.00 83.44 128 TRP A O 1
ATOM 1033 N N . TRP A 1 129 ? -55.139 6.228 10.061 1.00 85.56 129 TRP A N 1
ATOM 1034 C CA . TRP A 1 129 ? -55.266 7.322 9.106 1.00 85.56 129 TRP A CA 1
ATOM 1035 C C . TRP A 1 129 ? -56.012 8.523 9.695 1.00 85.56 129 TRP A C 1
ATOM 1037 O O . TRP A 1 129 ? -55.569 9.660 9.567 1.00 85.56 129 TRP A O 1
ATOM 1047 N N . HIS A 1 130 ? -57.120 8.272 10.394 1.00 84.25 130 HIS A N 1
ATOM 1048 C CA . HIS A 1 130 ? -57.856 9.334 11.066 1.00 84.25 130 HIS A CA 1
ATOM 1049 C C . HIS A 1 130 ? -56.994 10.008 12.144 1.00 84.25 130 HIS A C 1
ATOM 1051 O O . HIS A 1 130 ? -56.830 11.217 12.119 1.00 84.25 130 HIS A O 1
ATOM 1057 N N . TYR A 1 131 ? -56.358 9.248 13.035 1.00 81.62 131 TYR A N 1
ATOM 1058 C CA . TYR A 1 131 ? -55.518 9.812 14.096 1.00 81.62 131 TYR A CA 1
ATOM 1059 C C . TYR A 1 131 ? -54.392 10.722 13.574 1.00 81.62 131 TYR A C 1
ATOM 1061 O O . TYR A 1 131 ? -54.174 11.802 14.120 1.00 81.62 131 TYR A O 1
ATOM 1069 N N . PHE A 1 132 ? -53.703 10.312 12.507 1.00 85.56 132 PHE A N 1
ATOM 1070 C CA . PHE A 1 132 ? -52.555 11.054 11.983 1.00 85.56 132 PHE A CA 1
ATOM 1071 C C . PHE A 1 132 ? -52.929 12.225 11.068 1.00 85.56 132 PHE A C 1
ATOM 1073 O O . PHE A 1 132 ? -52.151 13.170 10.960 1.00 85.56 132 PHE A O 1
ATOM 1080 N N . PHE A 1 133 ? -54.101 12.192 10.426 1.00 86.50 133 PHE A N 1
ATOM 1081 C CA . PHE A 1 133 ? -54.438 13.148 9.365 1.00 86.50 133 PHE A CA 1
ATOM 1082 C C . PHE A 1 133 ? -55.779 13.876 9.550 1.00 86.50 133 PHE A C 1
ATOM 1084 O O . PHE A 1 133 ? -56.113 14.728 8.731 1.00 86.50 133 PHE A O 1
ATOM 1091 N N . SER A 1 134 ? -56.551 13.606 10.611 1.00 69.69 134 SER A N 1
ATOM 1092 C CA . SER A 1 134 ? -57.859 14.248 10.836 1.00 69.69 134 SER A CA 1
ATOM 1093 C C . SER A 1 134 ? -57.812 15.545 11.651 1.00 69.69 134 SER A C 1
ATOM 1095 O O . SER A 1 134 ? -58.858 15.981 12.131 1.00 69.69 134 SER A O 1
ATOM 1097 N N . LYS A 1 135 ? -56.641 16.159 11.868 1.00 57.84 135 LYS A N 1
ATOM 1098 C CA . LYS A 1 135 ? -56.543 17.416 12.623 1.00 57.84 135 LYS A CA 1
ATOM 1099 C C . LYS A 1 135 ? -55.896 18.524 11.788 1.00 57.84 135 LY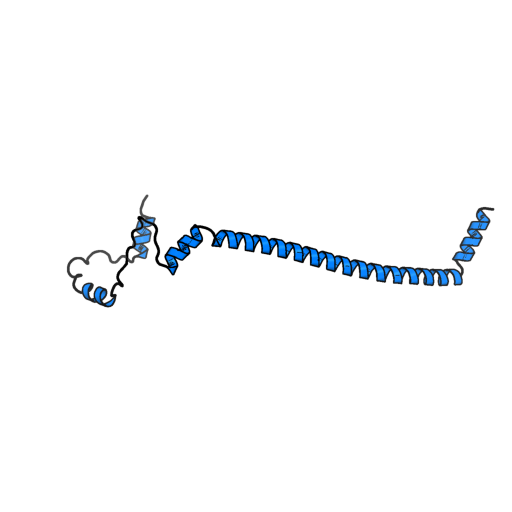S A C 1
ATOM 1101 O O . LYS A 1 135 ? -54.683 18.530 11.593 1.00 57.84 135 LYS A O 1
ATOM 1106 N N . LYS A 1 136 ? -56.736 19.459 11.337 1.00 52.25 136 LYS A N 1
ATOM 1107 C CA . LYS A 1 136 ? -56.395 20.843 11.000 1.00 52.25 136 LYS A CA 1
ATOM 1108 C C . LYS A 1 136 ? -57.306 21.752 11.815 1.00 52.25 136 LYS A C 1
ATOM 1110 O O . LYS A 1 136 ? -58.489 21.373 11.963 1.00 52.25 136 LYS A O 1
#

Foldseek 3Di:
DVVVVVVVVVVVCPDPVVVVVVVVVVVVVVVVVVVVVVVVVVVVVVVVVVVVVVVVVVVVVVVVVVVVVVCPDPVVVQVCCCPPVVDDDPPDDDDDDPPPPVVVVVVVVVVPPPPDDPDDPDDPVRVVCCVVPVDD